Protein AF-R9MHI6-F1 (afdb_monomer_lite)

Structure (mmCIF, N/CA/C/O backbone):
data_AF-R9MHI6-F1
#
_entry.id   AF-R9MHI6-F1
#
loop_
_atom_site.group_PDB
_atom_site.id
_atom_site.type_symbol
_atom_site.label_atom_id
_atom_site.label_alt_id
_atom_site.label_comp_id
_atom_site.label_asym_id
_atom_site.label_entity_id
_atom_site.label_seq_id
_atom_site.pdbx_PDB_ins_code
_atom_site.Cartn_x
_atom_site.Cartn_y
_atom_site.Cartn_z
_atom_site.occupancy
_atom_site.B_iso_or_equiv
_atom_site.auth_seq_id
_atom_site.auth_comp_id
_atom_site.auth_asym_id
_atom_site.auth_atom_id
_atom_site.pdbx_PDB_model_num
ATOM 1 N N . MET A 1 1 ? 29.783 11.022 -1.033 1.00 58.47 1 MET A N 1
ATOM 2 C CA . MET A 1 1 ? 28.546 10.814 -1.819 1.00 58.47 1 MET A CA 1
ATOM 3 C C . MET A 1 1 ? 27.795 9.566 -1.362 1.00 58.47 1 MET A C 1
ATOM 5 O O . MET A 1 1 ? 26.601 9.683 -1.135 1.00 58.47 1 MET A O 1
ATOM 9 N N . GLU A 1 2 ? 28.461 8.429 -1.115 1.00 60.50 2 GLU A N 1
ATOM 10 C CA . GLU A 1 2 ? 27.817 7.184 -0.631 1.00 60.50 2 GLU A CA 1
ATOM 11 C C . GLU A 1 2 ? 26.994 7.348 0.661 1.00 60.50 2 GLU A C 1
ATOM 13 O O . GLU A 1 2 ? 25.884 6.832 0.771 1.00 60.50 2 GLU A O 1
ATOM 18 N N . THR A 1 3 ? 27.483 8.137 1.620 1.00 62.75 3 THR A N 1
ATOM 19 C CA . THR A 1 3 ? 26.787 8.377 2.894 1.00 62.75 3 THR A CA 1
ATOM 20 C C . THR A 1 3 ? 25.466 9.129 2.716 1.00 62.75 3 THR A C 1
ATOM 22 O O . THR A 1 3 ? 24.500 8.817 3.394 1.00 62.75 3 THR A O 1
ATOM 25 N N . GLN A 1 4 ? 25.389 10.081 1.781 1.00 62.00 4 GLN A N 1
ATOM 26 C CA . GLN A 1 4 ? 24.176 10.883 1.558 1.00 62.00 4 GLN A CA 1
ATOM 27 C C . GLN A 1 4 ? 23.085 10.092 0.823 1.00 62.00 4 GLN A C 1
ATOM 29 O O . GLN A 1 4 ? 21.917 10.186 1.190 1.00 62.00 4 GLN A O 1
ATOM 34 N N . LEU A 1 5 ? 23.469 9.266 -0.161 1.00 63.56 5 LEU A N 1
ATOM 35 C CA . LEU A 1 5 ? 22.538 8.384 -0.877 1.00 63.56 5 LEU A CA 1
ATOM 36 C C . LEU A 1 5 ? 21.875 7.375 0.081 1.00 63.56 5 LEU A C 1
ATOM 38 O O . LEU A 1 5 ? 20.697 7.055 -0.047 1.00 63.56 5 LEU A O 1
ATOM 42 N N . THR A 1 6 ? 22.636 6.921 1.081 1.00 76.31 6 THR A N 1
ATOM 43 C CA . THR A 1 6 ? 22.170 5.973 2.101 1.00 76.31 6 THR A CA 1
ATOM 44 C C . THR A 1 6 ? 21.170 6.608 3.073 1.00 76.31 6 THR A C 1
ATOM 46 O O . THR A 1 6 ? 20.208 5.955 3.474 1.00 76.31 6 THR A O 1
ATOM 49 N N . GLU A 1 7 ? 21.354 7.878 3.445 1.00 83.69 7 GLU A N 1
ATOM 50 C CA . GLU A 1 7 ? 20.422 8.573 4.344 1.00 83.69 7 GLU A CA 1
ATOM 51 C C . GLU A 1 7 ? 19.099 8.931 3.657 1.00 83.69 7 GLU A C 1
ATOM 53 O O . GLU A 1 7 ? 18.043 8.757 4.262 1.00 83.69 7 GLU A O 1
ATOM 58 N N . ALA A 1 8 ? 19.130 9.331 2.381 1.00 84.00 8 ALA A N 1
ATOM 59 C CA . ALA A 1 8 ? 17.909 9.562 1.606 1.00 84.00 8 ALA A CA 1
ATOM 60 C C . ALA A 1 8 ? 17.060 8.283 1.496 1.00 84.00 8 ALA A C 1
ATOM 62 O O . ALA A 1 8 ? 15.869 8.304 1.790 1.00 84.00 8 ALA A O 1
ATOM 63 N N . ALA A 1 9 ? 17.684 7.144 1.174 1.00 84.62 9 ALA A N 1
ATOM 64 C CA . ALA A 1 9 ? 16.995 5.855 1.104 1.00 84.62 9 ALA A CA 1
ATOM 65 C C . ALA A 1 9 ? 16.354 5.447 2.444 1.00 84.62 9 ALA A C 1
ATOM 67 O O . ALA A 1 9 ? 15.225 4.954 2.472 1.00 84.62 9 ALA A O 1
ATOM 68 N N . LYS A 1 10 ? 17.046 5.681 3.568 1.00 88.06 10 LYS A N 1
ATOM 69 C CA . LYS A 1 10 ? 16.487 5.433 4.906 1.00 88.06 10 LYS A CA 1
ATOM 70 C C . LYS A 1 10 ? 15.281 6.317 5.194 1.00 88.06 10 LYS A C 1
ATOM 72 O O . LYS A 1 10 ? 14.323 5.843 5.796 1.00 88.06 10 LYS A O 1
ATOM 77 N N . GLU A 1 11 ? 15.335 7.583 4.801 1.00 90.12 11 GLU A N 1
ATOM 78 C CA . GLU A 1 11 ? 14.243 8.522 5.039 1.00 90.12 11 GLU A CA 1
ATOM 79 C C . GLU A 1 11 ? 12.998 8.161 4.222 1.00 90.12 11 GLU A C 1
ATOM 81 O O . GLU A 1 11 ? 11.907 8.080 4.779 1.00 90.12 11 GLU A O 1
ATOM 86 N N . ILE A 1 12 ? 13.173 7.800 2.949 1.00 89.31 12 ILE A N 1
ATOM 87 C CA . ILE A 1 12 ? 12.089 7.294 2.092 1.00 89.31 12 ILE A CA 1
ATOM 88 C C . ILE A 1 12 ? 11.459 6.037 2.701 1.00 89.31 12 ILE A C 1
ATOM 90 O O . ILE A 1 12 ? 10.234 5.908 2.740 1.00 89.31 12 ILE A O 1
ATOM 94 N N . GLY A 1 13 ? 12.285 5.122 3.221 1.00 90.38 13 GLY A N 1
ATOM 95 C CA . GLY A 1 13 ? 11.810 3.923 3.909 1.00 90.38 13 GLY A CA 1
ATOM 96 C C . GLY A 1 13 ? 10.957 4.251 5.138 1.00 90.38 13 GLY A C 1
ATOM 97 O O . GLY A 1 13 ? 9.877 3.690 5.300 1.00 90.38 13 GLY A O 1
ATOM 98 N N . LYS A 1 14 ? 11.385 5.208 5.971 1.00 93.19 14 LYS A N 1
ATOM 99 C CA . LYS A 1 14 ? 10.605 5.651 7.140 1.00 93.19 14 LYS A CA 1
ATOM 100 C C . LYS A 1 14 ? 9.281 6.296 6.741 1.00 93.19 14 LYS A C 1
ATOM 102 O O . LYS A 1 14 ? 8.262 6.009 7.361 1.00 93.19 14 LYS A O 1
ATOM 107 N N . GLN A 1 15 ? 9.291 7.158 5.728 1.00 94.75 15 GLN A N 1
ATOM 108 C CA . GLN A 1 15 ? 8.080 7.829 5.252 1.00 94.75 15 GLN A CA 1
ATOM 109 C C . GLN A 1 15 ? 7.084 6.823 4.676 1.00 94.75 15 GLN A C 1
ATOM 111 O O . GLN A 1 15 ? 5.906 6.860 5.026 1.00 94.75 15 GLN A O 1
ATOM 116 N N . SER A 1 16 ? 7.573 5.863 3.887 1.00 93.12 16 SER A N 1
ATOM 117 C CA . SER A 1 16 ? 6.762 4.753 3.380 1.00 93.12 16 SER A CA 1
ATOM 118 C C . SER A 1 16 ? 6.142 3.959 4.531 1.00 93.12 16 SER A C 1
ATOM 120 O O . SER A 1 16 ? 4.942 3.696 4.527 1.00 93.12 16 SER A O 1
ATOM 122 N N . ASP A 1 17 ? 6.929 3.633 5.559 1.00 94.69 17 ASP A N 1
ATOM 123 C CA . ASP A 1 17 ? 6.453 2.879 6.719 1.00 94.69 17 ASP A CA 1
ATOM 124 C C . ASP A 1 17 ? 5.369 3.616 7.510 1.00 94.69 17 ASP A C 1
ATOM 126 O O . ASP A 1 17 ? 4.391 2.989 7.922 1.00 94.69 17 ASP A O 1
ATOM 130 N N . ILE A 1 18 ? 5.510 4.933 7.684 1.00 97.00 18 ILE A N 1
ATOM 131 C CA . ILE A 1 18 ? 4.500 5.783 8.327 1.00 97.00 18 ILE A CA 1
ATOM 132 C C . ILE A 1 18 ? 3.204 5.781 7.518 1.00 97.00 18 ILE A C 1
ATOM 134 O O . ILE A 1 18 ? 2.123 5.639 8.089 1.00 97.00 18 ILE A O 1
ATOM 138 N N . LEU A 1 19 ? 3.298 5.937 6.199 1.00 97.88 19 LEU A N 1
ATOM 139 C CA . LEU A 1 19 ? 2.127 6.008 5.333 1.00 97.88 19 LEU A CA 1
ATOM 140 C C . LEU A 1 19 ? 1.381 4.676 5.260 1.00 97.88 19 LEU A C 1
ATOM 142 O O . LEU A 1 19 ? 0.167 4.660 5.444 1.00 97.88 19 LEU A O 1
ATOM 146 N N . TYR A 1 20 ? 2.089 3.559 5.081 1.00 97.31 20 TYR A N 1
ATOM 147 C CA . TYR A 1 20 ? 1.461 2.238 5.130 1.00 97.31 20 TYR A CA 1
ATOM 148 C C . TYR A 1 20 ? 0.870 1.948 6.509 1.00 97.31 20 TYR A C 1
ATOM 150 O O . TYR A 1 20 ? -0.257 1.478 6.586 1.00 97.31 20 TYR A O 1
ATOM 158 N N . GLY A 1 21 ? 1.567 2.314 7.589 1.00 97.75 21 GLY A N 1
ATOM 159 C CA . GLY A 1 21 ? 1.039 2.172 8.945 1.00 97.75 21 GLY A CA 1
ATOM 160 C C . GLY A 1 21 ? -0.244 2.974 9.178 1.00 97.75 21 GLY A C 1
ATOM 161 O O . GLY A 1 21 ? -1.156 2.471 9.824 1.00 97.75 21 GLY A O 1
ATOM 162 N N . ARG A 1 22 ? -0.347 4.194 8.629 1.00 98.19 22 ARG A N 1
ATOM 163 C CA . ARG A 1 22 ? -1.582 5.002 8.658 1.00 98.19 22 ARG A CA 1
ATOM 164 C C . ARG A 1 22 ? -2.693 4.361 7.829 1.00 98.19 22 ARG A C 1
ATOM 166 O O . ARG A 1 22 ? -3.820 4.291 8.301 1.00 98.19 22 ARG A O 1
ATOM 173 N N . LEU A 1 23 ? -2.372 3.894 6.622 1.00 98.25 23 LEU A N 1
ATOM 174 C CA . LEU A 1 23 ? -3.329 3.276 5.701 1.00 98.25 23 LEU A CA 1
ATOM 175 C C . LEU A 1 23 ? -3.973 2.017 6.291 1.00 98.25 23 LEU A C 1
ATOM 177 O O . LEU A 1 23 ? -5.136 1.742 6.032 1.00 98.25 23 LEU A O 1
ATOM 181 N N . THR A 1 24 ? -3.216 1.253 7.076 1.00 98.25 24 THR A N 1
ATOM 182 C CA . THR A 1 24 ? -3.660 -0.025 7.643 1.00 98.25 24 THR A CA 1
ATOM 183 C C . THR A 1 24 ? -3.995 0.062 9.132 1.00 98.25 24 THR A C 1
ATOM 185 O O . THR A 1 24 ? -4.162 -0.972 9.772 1.00 98.25 24 THR A O 1
ATOM 188 N N . ALA A 1 25 ? -4.049 1.267 9.711 1.00 97.44 25 ALA A N 1
ATOM 189 C CA . ALA A 1 25 ? -4.297 1.452 11.143 1.00 97.44 25 ALA A CA 1
ATOM 190 C C . ALA A 1 25 ? -5.702 0.988 11.559 1.00 97.44 25 ALA A C 1
ATOM 192 O O . ALA A 1 25 ? -5.876 0.469 12.661 1.00 97.44 25 ALA A O 1
ATOM 193 N N . ASP A 1 26 ? -6.684 1.163 10.671 1.00 97.38 26 ASP A N 1
ATOM 194 C CA . ASP A 1 26 ? -8.050 0.675 10.826 1.00 97.38 26 ASP A CA 1
ATOM 195 C C . ASP A 1 26 ? -8.528 0.030 9.519 1.00 97.38 26 ASP A C 1
ATOM 197 O O . ASP A 1 26 ? -8.965 0.698 8.585 1.00 97.38 26 ASP A O 1
ATOM 201 N N . LEU A 1 27 ? -8.455 -1.301 9.455 1.00 97.62 27 LEU A N 1
ATOM 202 C CA . LEU A 1 27 ? -8.872 -2.074 8.279 1.00 97.62 27 LEU A CA 1
ATOM 203 C C . LEU A 1 27 ? -10.398 -2.092 8.068 1.00 97.62 27 LEU A C 1
ATOM 205 O O . LEU A 1 27 ? -10.868 -2.649 7.073 1.00 97.62 27 LEU A O 1
ATOM 209 N N . LEU A 1 28 ? -11.176 -1.531 9.000 1.00 97.00 28 LEU A N 1
ATOM 210 C CA . LEU A 1 28 ? -12.624 -1.371 8.872 1.00 97.00 28 LEU A CA 1
ATOM 211 C C . LEU A 1 28 ? -13.011 -0.000 8.311 1.00 97.00 28 LEU A C 1
ATOM 213 O O . LEU A 1 28 ? -14.179 0.189 7.964 1.00 97.00 28 LEU A O 1
ATOM 217 N N . GLU A 1 29 ? -12.066 0.941 8.212 1.00 97.44 29 GLU A N 1
ATOM 218 C CA . GLU A 1 29 ? -12.329 2.245 7.616 1.00 97.44 29 GLU A CA 1
ATOM 219 C C . GLU A 1 29 ? -12.748 2.081 6.148 1.00 97.44 29 GLU A C 1
ATOM 221 O O . GLU A 1 29 ? -12.226 1.236 5.411 1.00 97.44 29 GLU A O 1
ATOM 226 N N . ASP A 1 30 ? -13.716 2.890 5.714 1.00 97.75 30 ASP A N 1
ATOM 227 C CA . ASP A 1 30 ? -14.183 2.878 4.334 1.00 97.75 30 ASP A CA 1
ATOM 228 C C . ASP A 1 30 ? -13.046 3.282 3.390 1.00 97.75 30 ASP A C 1
ATOM 230 O O . ASP A 1 30 ? -12.489 4.375 3.474 1.00 97.75 30 ASP A O 1
ATOM 234 N N . ILE A 1 31 ? -12.744 2.402 2.442 1.00 97.38 31 ILE A N 1
ATOM 235 C CA . ILE A 1 31 ? -11.715 2.603 1.426 1.00 97.38 31 ILE A CA 1
ATOM 236 C C . ILE A 1 31 ? -11.963 3.873 0.601 1.00 97.38 31 ILE A C 1
ATOM 238 O O . ILE A 1 31 ? -11.013 4.498 0.128 1.00 97.38 31 ILE A O 1
ATOM 242 N N . SER A 1 32 ? -13.225 4.260 0.423 1.00 95.69 32 SER A N 1
ATOM 243 C CA . SER A 1 32 ? -13.611 5.466 -0.308 1.00 95.69 32 SER A CA 1
ATOM 244 C C . SER A 1 32 ? -13.443 6.759 0.497 1.00 95.69 32 SER A C 1
ATOM 246 O O . SER A 1 32 ? -13.603 7.846 -0.066 1.00 95.69 32 SER A O 1
ATOM 248 N N . SER A 1 33 ? -13.117 6.673 1.795 1.00 97.25 33 SER A N 1
ATOM 249 C CA . SER A 1 33 ? -13.004 7.847 2.657 1.00 97.25 33 SER A CA 1
ATOM 250 C C . SER A 1 33 ? -11.924 8.805 2.150 1.00 97.25 33 SER A C 1
ATOM 252 O O . SER A 1 33 ? -10.880 8.411 1.618 1.00 97.25 33 SER A O 1
ATOM 254 N N . SER A 1 34 ? -12.148 10.102 2.365 1.00 95.19 34 SER A N 1
ATOM 255 C CA . SER A 1 34 ? -11.165 11.130 2.023 1.00 95.19 34 SER A CA 1
ATOM 256 C C . SER A 1 34 ? -9.845 10.944 2.769 1.00 95.19 34 SER A C 1
ATOM 258 O O . SER A 1 34 ? -8.806 11.355 2.264 1.00 95.19 34 SER A O 1
ATOM 260 N N . ASN A 1 35 ? -9.871 10.334 3.955 1.00 96.69 35 ASN A N 1
ATOM 261 C CA . ASN A 1 35 ? -8.675 10.053 4.739 1.00 96.69 35 ASN A CA 1
ATOM 262 C C . ASN A 1 35 ? -7.844 8.946 4.072 1.00 96.69 35 ASN A C 1
ATOM 264 O O . ASN A 1 35 ? -6.677 9.176 3.753 1.00 96.69 35 ASN A O 1
ATOM 268 N N . ILE A 1 36 ? -8.460 7.803 3.750 1.00 98.00 36 ILE A N 1
ATOM 269 C CA . ILE A 1 36 ? -7.786 6.689 3.067 1.00 98.00 36 ILE A CA 1
ATOM 270 C C . ILE A 1 36 ? -7.252 7.117 1.701 1.00 98.00 36 ILE A C 1
ATOM 272 O O . ILE A 1 36 ? -6.087 6.878 1.385 1.00 98.00 36 ILE A O 1
ATOM 276 N N . GLN A 1 37 ? -8.065 7.808 0.901 1.00 97.44 37 GLN A N 1
ATOM 277 C CA . GLN A 1 37 ? -7.657 8.216 -0.443 1.00 97.44 37 GLN A CA 1
ATOM 278 C C . GLN A 1 37 ? -6.572 9.303 -0.439 1.00 97.44 37 GLN A C 1
ATOM 280 O O . GLN A 1 37 ? -5.710 9.292 -1.318 1.00 97.44 37 GLN A O 1
ATOM 285 N N . SER A 1 38 ? -6.538 10.176 0.575 1.00 96.50 38 SER A N 1
ATOM 286 C CA . SER A 1 38 ? -5.413 11.105 0.777 1.00 96.50 38 SER A CA 1
ATOM 287 C C . SER A 1 38 ? -4.114 10.360 1.088 1.00 96.50 38 SER A C 1
ATOM 289 O O . SER A 1 38 ? -3.082 10.662 0.495 1.00 96.50 38 SER A O 1
ATOM 291 N N . ILE A 1 39 ? -4.160 9.335 1.947 1.00 98.00 39 ILE A N 1
ATOM 292 C CA . ILE A 1 39 ? -2.974 8.526 2.273 1.00 98.00 39 ILE A CA 1
ATOM 293 C C . ILE A 1 39 ? -2.469 7.765 1.037 1.00 98.00 39 ILE A C 1
ATOM 295 O O . ILE A 1 39 ? -1.263 7.712 0.797 1.00 98.00 39 ILE A O 1
ATOM 299 N N . VAL A 1 40 ? -3.372 7.204 0.224 1.00 96.56 40 VAL A N 1
ATOM 300 C CA . VAL A 1 40 ? -3.005 6.556 -1.048 1.00 96.56 40 VAL A CA 1
ATOM 301 C C . VAL A 1 40 ? -2.344 7.550 -2.002 1.00 96.56 40 VAL A C 1
ATOM 303 O O . VAL A 1 40 ? -1.324 7.223 -2.607 1.00 96.56 40 VAL A O 1
ATOM 306 N N . HIS A 1 41 ? -2.876 8.767 -2.114 1.00 94.00 41 HIS A N 1
ATOM 307 C CA . HIS A 1 41 ? -2.270 9.812 -2.936 1.00 94.00 41 HIS A CA 1
ATOM 308 C C . HIS A 1 41 ? -0.855 10.173 -2.456 1.00 94.00 41 HIS A C 1
ATOM 310 O O . HIS A 1 41 ? 0.069 10.189 -3.267 1.00 94.00 41 HIS A O 1
ATOM 316 N N . GLU A 1 42 ? -0.669 10.381 -1.145 1.00 95.06 42 GLU A N 1
ATOM 317 C CA . GLU A 1 42 ? 0.639 10.647 -0.524 1.00 95.06 42 GLU A CA 1
ATOM 318 C C . GLU A 1 42 ? 1.645 9.511 -0.810 1.00 95.06 42 GLU A C 1
ATOM 320 O O . GLU A 1 42 ? 2.796 9.775 -1.160 1.00 95.06 42 GLU A O 1
ATOM 325 N N . LEU A 1 43 ? 1.216 8.243 -0.725 1.00 94.31 43 LEU A N 1
ATOM 326 C CA . LEU A 1 43 ? 2.049 7.077 -1.061 1.00 94.31 43 LEU A CA 1
ATOM 327 C C . LEU A 1 43 ? 2.504 7.095 -2.517 1.00 94.31 43 LEU A C 1
ATOM 329 O O . LEU A 1 43 ? 3.683 6.892 -2.805 1.00 94.31 43 LEU A O 1
ATOM 333 N N . LEU A 1 44 ? 1.572 7.325 -3.439 1.00 91.25 44 LEU A N 1
ATOM 334 C CA . LEU A 1 44 ? 1.874 7.351 -4.863 1.00 91.25 44 LEU A CA 1
ATOM 335 C C . LEU A 1 44 ? 2.812 8.518 -5.203 1.00 91.25 44 LEU A C 1
ATOM 337 O O . LEU A 1 44 ? 3.795 8.310 -5.912 1.00 91.25 44 LEU A O 1
ATOM 341 N N . GLN A 1 45 ? 2.586 9.710 -4.644 1.00 90.06 45 GLN A N 1
ATOM 342 C CA . GLN A 1 45 ? 3.498 10.847 -4.807 1.00 90.06 45 GLN A CA 1
ATOM 343 C C . GLN A 1 45 ? 4.903 10.531 -4.295 1.00 90.06 45 GLN A C 1
ATOM 345 O O . GLN A 1 45 ? 5.868 10.732 -5.030 1.00 90.06 45 GLN A O 1
ATOM 350 N N . LEU A 1 46 ? 5.027 9.949 -3.096 1.00 90.88 46 LEU A N 1
ATOM 351 C CA . LEU A 1 46 ? 6.324 9.541 -2.551 1.00 90.88 46 LEU A CA 1
ATOM 352 C C . LEU A 1 46 ? 7.041 8.565 -3.494 1.00 90.88 46 LEU A C 1
ATOM 354 O O . LEU A 1 46 ? 8.239 8.692 -3.745 1.00 90.88 46 LEU A O 1
ATOM 358 N N . ILE A 1 47 ? 6.318 7.592 -4.045 1.00 84.88 47 ILE A N 1
ATOM 359 C CA . ILE A 1 47 ? 6.881 6.624 -4.986 1.00 84.88 47 ILE A CA 1
ATOM 360 C C . ILE A 1 47 ? 7.331 7.315 -6.284 1.00 84.88 47 ILE A C 1
ATOM 362 O O . ILE A 1 47 ? 8.420 7.019 -6.781 1.00 84.88 47 ILE A O 1
ATOM 366 N N . GLN A 1 48 ? 6.537 8.248 -6.811 1.00 83.81 48 GLN A N 1
ATOM 367 C CA . GLN A 1 48 ? 6.850 8.997 -8.027 1.00 83.81 48 GLN A CA 1
ATOM 368 C C . GLN A 1 48 ? 8.067 9.913 -7.854 1.00 83.81 48 GLN A C 1
ATOM 370 O O . GLN A 1 48 ? 8.967 9.908 -8.691 1.00 83.81 48 GLN A O 1
ATOM 375 N N . GLU A 1 49 ? 8.125 10.689 -6.773 1.00 82.81 49 GLU A N 1
ATOM 376 C CA . GLU A 1 49 ? 9.221 11.630 -6.501 1.00 82.81 49 GLU A CA 1
ATOM 377 C C . GLU A 1 49 ? 10.576 10.920 -6.411 1.00 82.81 49 GLU A C 1
ATOM 379 O O . GLU A 1 49 ? 11.603 11.455 -6.833 1.00 82.81 49 GLU A O 1
ATOM 384 N N . ASN A 1 50 ? 10.565 9.676 -5.930 1.00 77.56 50 ASN A N 1
ATOM 385 C CA . ASN A 1 50 ? 11.754 8.840 -5.815 1.00 77.56 50 ASN A CA 1
ATOM 386 C C . ASN A 1 50 ? 12.038 7.990 -7.064 1.00 77.56 50 ASN A C 1
ATOM 388 O O . ASN A 1 50 ? 13.089 7.355 -7.147 1.00 77.56 50 ASN A O 1
ATOM 392 N N . ASN A 1 51 ? 11.145 8.010 -8.057 1.00 71.12 51 ASN A N 1
ATOM 393 C CA . ASN A 1 51 ? 11.295 7.339 -9.345 1.00 71.12 51 ASN A CA 1
ATOM 394 C C . ASN A 1 51 ? 10.949 8.325 -10.468 1.00 71.12 51 ASN A C 1
ATOM 396 O O . ASN A 1 51 ? 9.907 8.224 -11.110 1.00 71.12 51 ASN A O 1
ATOM 400 N N . THR A 1 52 ? 11.849 9.280 -10.726 1.00 61.81 52 THR A N 1
ATOM 401 C CA . THR A 1 52 ? 11.635 10.428 -11.635 1.00 61.81 52 THR A CA 1
ATOM 402 C C . THR A 1 52 ? 11.280 10.069 -13.085 1.00 61.81 52 THR A C 1
ATOM 404 O O . THR A 1 52 ? 10.893 10.946 -13.854 1.00 61.81 52 THR A O 1
ATOM 407 N N . SER A 1 53 ? 11.394 8.797 -13.474 1.00 67.19 53 SER A N 1
ATOM 408 C CA . SER A 1 53 ? 11.009 8.270 -14.787 1.00 67.19 53 SER A CA 1
ATOM 409 C C . SER A 1 53 ? 9.615 7.634 -14.833 1.00 67.19 53 SER A C 1
ATOM 411 O O . SER A 1 53 ? 9.242 7.097 -15.873 1.00 67.19 53 SER A O 1
ATOM 413 N N . VAL A 1 54 ? 8.876 7.614 -13.721 1.00 66.50 54 VAL A N 1
ATOM 414 C CA . VAL A 1 54 ? 7.598 6.907 -13.593 1.00 66.50 54 VAL A CA 1
ATOM 415 C C . VAL A 1 54 ? 6.453 7.911 -13.478 1.00 66.50 54 VAL A C 1
ATOM 417 O O . VAL A 1 54 ? 6.468 8.799 -12.630 1.00 66.50 54 VAL A O 1
ATOM 420 N N . SER A 1 55 ? 5.443 7.771 -14.332 1.00 72.69 55 SER A N 1
ATOM 421 C CA . SER A 1 55 ? 4.156 8.457 -14.207 1.00 72.69 55 SER A CA 1
ATOM 422 C C . SER A 1 55 ? 3.241 7.703 -13.243 1.00 72.69 55 SER A C 1
ATOM 424 O O . SER A 1 55 ? 3.206 6.475 -13.243 1.00 72.69 55 SER A O 1
ATOM 426 N N . LEU A 1 56 ? 2.436 8.430 -12.462 1.00 74.00 56 LEU A N 1
ATOM 427 C CA . LEU A 1 56 ? 1.318 7.858 -11.695 1.00 74.00 56 LEU A CA 1
ATOM 428 C C . LEU A 1 56 ? 0.119 7.561 -12.595 1.00 74.00 56 LEU A C 1
ATOM 430 O O . LEU A 1 56 ? -0.993 8.038 -12.379 1.00 74.00 56 LEU A O 1
ATOM 434 N N . ASP A 1 57 ? 0.373 6.809 -13.654 1.00 78.50 57 ASP A N 1
ATOM 435 C CA . ASP A 1 57 ? -0.640 6.388 -14.597 1.00 78.50 57 ASP A CA 1
ATOM 436 C C . ASP A 1 57 ? -1.209 5.011 -14.239 1.00 78.50 57 ASP A C 1
ATOM 438 O O . ASP A 1 57 ? -0.767 4.310 -13.321 1.00 78.50 57 ASP A O 1
ATOM 442 N N . LYS A 1 58 ? -2.251 4.629 -14.981 1.00 81.69 58 LYS A N 1
ATOM 443 C CA . LYS A 1 58 ? -2.961 3.370 -14.757 1.00 81.69 58 LYS A CA 1
ATOM 444 C C . LYS A 1 58 ? -2.039 2.144 -14.825 1.00 81.69 58 LYS A C 1
ATOM 446 O O . LYS A 1 58 ? -2.155 1.298 -13.938 1.00 81.69 58 LYS A O 1
ATOM 451 N N . PRO A 1 59 ? -1.134 2.012 -15.820 1.00 86.38 59 PRO A N 1
ATOM 452 C CA . PRO A 1 59 ? -0.162 0.923 -15.846 1.00 86.38 59 PRO A CA 1
ATOM 453 C C . PRO A 1 59 ? 0.660 0.805 -14.563 1.00 86.38 59 PRO A C 1
ATOM 455 O O . PRO A 1 59 ? 0.791 -0.301 -14.041 1.00 86.38 59 PRO A O 1
ATOM 458 N N . TYR A 1 60 ? 1.171 1.915 -14.027 1.00 85.38 60 TYR A N 1
ATOM 459 C CA . TYR A 1 60 ? 2.002 1.860 -12.830 1.00 85.38 60 TYR A CA 1
ATOM 460 C C . TYR A 1 60 ? 1.225 1.417 -11.586 1.00 85.38 60 TYR A C 1
ATOM 462 O O . TYR A 1 60 ? 1.664 0.531 -10.851 1.00 85.38 60 TYR A O 1
ATOM 470 N N . ILE A 1 61 ? 0.030 1.972 -11.379 1.00 90.56 61 ILE A N 1
ATOM 471 C CA . ILE A 1 61 ? -0.815 1.602 -10.236 1.00 90.56 61 ILE A CA 1
ATOM 472 C C . ILE A 1 61 ? -1.243 0.126 -10.328 1.00 90.56 61 ILE A C 1
ATOM 474 O O . ILE A 1 61 ? -1.278 -0.562 -9.308 1.00 90.56 61 ILE A O 1
ATOM 478 N N . ASN A 1 62 ? -1.487 -0.401 -11.534 1.00 92.56 62 ASN A N 1
ATOM 479 C CA . ASN A 1 62 ? -1.757 -1.829 -11.730 1.00 92.56 62 ASN A CA 1
ATOM 480 C C . ASN A 1 62 ? -0.580 -2.716 -11.296 1.00 92.56 62 ASN A C 1
ATOM 482 O O . ASN A 1 62 ? -0.804 -3.733 -10.649 1.00 92.56 62 ASN A O 1
ATOM 486 N N . VAL A 1 63 ? 0.667 -2.312 -11.562 1.00 92.38 63 VAL A N 1
ATOM 487 C CA . VAL A 1 63 ? 1.849 -3.051 -11.079 1.00 92.38 63 VAL A CA 1
ATOM 488 C C . VAL A 1 63 ? 1.889 -3.096 -9.550 1.00 92.38 63 VAL A C 1
ATOM 490 O O . VAL A 1 63 ? 2.211 -4.137 -8.973 1.00 92.38 63 VAL A O 1
ATOM 493 N N . LEU A 1 64 ? 1.533 -2.000 -8.873 1.00 93.00 64 LEU A N 1
ATOM 494 C CA . LEU A 1 64 ? 1.440 -1.984 -7.410 1.00 93.00 64 LEU A CA 1
ATOM 495 C C . LEU A 1 64 ? 0.328 -2.920 -6.914 1.00 93.00 64 LEU A C 1
ATOM 497 O O . LEU A 1 64 ? 0.560 -3.711 -6.001 1.00 93.00 64 LEU A O 1
ATOM 501 N N . ILE A 1 65 ? -0.847 -2.888 -7.548 1.00 96.50 65 ILE A N 1
ATOM 502 C CA . ILE A 1 65 ? -1.962 -3.798 -7.247 1.00 96.50 65 ILE A CA 1
ATOM 503 C C . ILE A 1 65 ? -1.528 -5.262 -7.389 1.00 96.50 65 ILE A C 1
ATOM 505 O O . ILE A 1 65 ? -1.776 -6.058 -6.481 1.00 96.50 65 ILE A O 1
ATOM 509 N N . ASP A 1 66 ? -0.854 -5.617 -8.481 1.00 97.06 66 ASP A N 1
ATOM 510 C CA . ASP A 1 66 ? -0.378 -6.981 -8.726 1.00 97.06 66 ASP A CA 1
ATOM 511 C C . ASP A 1 66 ? 0.683 -7.400 -7.701 1.00 97.06 66 ASP A C 1
ATOM 513 O O . ASP A 1 66 ? 0.651 -8.519 -7.187 1.00 97.06 66 ASP A O 1
ATOM 517 N N . THR A 1 67 ? 1.580 -6.479 -7.338 1.00 95.56 67 THR A N 1
ATOM 518 C CA . THR A 1 67 ? 2.630 -6.713 -6.337 1.00 95.56 67 THR A CA 1
ATOM 519 C C . THR A 1 67 ? 2.024 -7.098 -4.989 1.00 95.56 67 THR A C 1
ATOM 521 O O . THR A 1 67 ? 2.351 -8.161 -4.458 1.00 95.56 67 THR A O 1
ATOM 524 N N . TYR A 1 68 ? 1.095 -6.293 -4.465 1.00 96.56 68 TYR A N 1
ATOM 525 C CA . TYR A 1 68 ? 0.423 -6.561 -3.186 1.00 96.56 68 TYR A CA 1
ATOM 526 C C . TYR A 1 68 ? -0.600 -7.706 -3.254 1.00 96.56 68 TYR A C 1
ATOM 528 O O . TYR A 1 68 ? -0.981 -8.257 -2.221 1.00 96.56 68 TYR A O 1
ATOM 536 N N . SER A 1 69 ? -1.015 -8.107 -4.457 1.00 97.12 69 SER A N 1
ATOM 537 C CA . SER A 1 69 ? -1.846 -9.299 -4.663 1.00 97.12 69 SER A CA 1
ATOM 538 C C . SER A 1 69 ? -1.038 -10.603 -4.667 1.00 97.12 69 SER A C 1
ATOM 540 O O . SER A 1 69 ? -1.635 -11.676 -4.608 1.00 97.12 69 SER A O 1
ATOM 542 N N . SER A 1 70 ? 0.298 -10.548 -4.750 1.00 97.62 70 SER A N 1
ATOM 543 C CA . SER A 1 70 ? 1.136 -11.753 -4.735 1.00 97.62 70 SER A CA 1
ATOM 544 C C . SER A 1 70 ? 1.221 -12.378 -3.339 1.00 97.62 70 SER A C 1
ATOM 546 O O . SER A 1 70 ? 1.371 -11.666 -2.347 1.00 97.62 70 SER A O 1
ATOM 548 N N . ASP A 1 71 ? 1.201 -13.713 -3.252 1.00 97.44 71 ASP A N 1
ATOM 549 C CA . ASP A 1 71 ? 1.187 -14.438 -1.967 1.00 97.44 71 ASP A CA 1
ATOM 550 C C . ASP A 1 71 ? 2.365 -14.073 -1.053 1.00 97.44 71 ASP A C 1
ATOM 552 O O . ASP A 1 71 ? 2.209 -13.925 0.160 1.00 97.44 71 ASP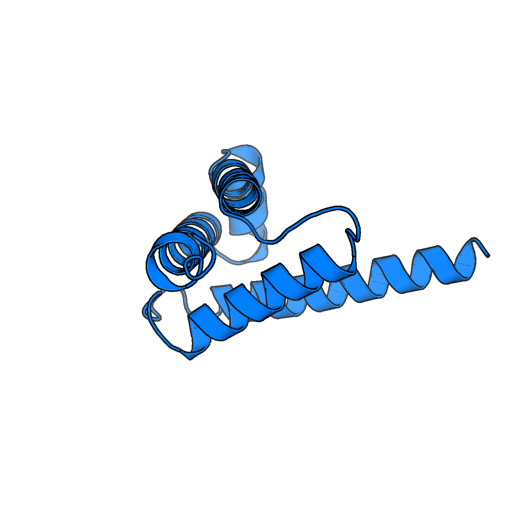 A O 1
ATOM 556 N N . TYR A 1 72 ? 3.555 -13.908 -1.638 1.00 97.56 72 TYR A N 1
ATOM 557 C CA . TYR A 1 72 ? 4.762 -13.576 -0.887 1.00 97.56 72 TYR A CA 1
ATOM 558 C C . TYR A 1 72 ? 4.678 -12.178 -0.267 1.00 97.56 72 TYR A C 1
ATOM 560 O O . TYR A 1 72 ? 4.883 -12.025 0.938 1.00 97.56 72 TYR A O 1
ATOM 568 N N . ILE A 1 73 ? 4.345 -11.166 -1.075 1.00 97.38 73 ILE A N 1
ATOM 569 C CA . ILE A 1 73 ? 4.229 -9.789 -0.588 1.00 97.38 73 ILE A CA 1
ATOM 570 C C . ILE A 1 73 ? 3.064 -9.680 0.385 1.00 97.38 73 ILE A C 1
ATOM 572 O O . ILE A 1 73 ? 3.246 -9.115 1.457 1.00 97.38 73 ILE A O 1
ATOM 576 N N . LYS A 1 74 ? 1.925 -10.309 0.082 1.00 97.94 74 LYS A N 1
ATOM 577 C CA . LYS A 1 74 ? 0.783 -10.381 0.991 1.00 97.94 74 LYS A CA 1
ATOM 578 C C . LYS A 1 74 ? 1.181 -10.913 2.361 1.00 97.94 74 LYS A C 1
ATOM 580 O O . LYS A 1 74 ? 0.909 -10.262 3.362 1.00 97.94 74 LYS A O 1
ATOM 585 N N . SER A 1 75 ? 1.888 -12.041 2.416 1.00 97.94 75 SER A N 1
ATOM 586 C CA . SER A 1 75 ? 2.349 -12.614 3.685 1.00 97.94 75 SER A CA 1
ATOM 587 C C . SER A 1 75 ? 3.268 -11.664 4.461 1.00 97.94 75 SER A C 1
ATOM 589 O O . SER A 1 75 ? 3.118 -11.520 5.676 1.00 97.94 75 SER A O 1
ATOM 591 N N . MET A 1 76 ? 4.194 -10.981 3.781 1.00 97.69 76 MET A N 1
ATOM 592 C CA . MET A 1 76 ? 5.079 -10.003 4.422 1.00 97.69 76 MET A CA 1
ATOM 593 C C . MET A 1 76 ? 4.323 -8.771 4.926 1.00 97.69 76 MET A C 1
ATOM 595 O O . MET A 1 76 ? 4.562 -8.317 6.045 1.00 97.69 76 MET A O 1
ATOM 599 N N . THR A 1 77 ? 3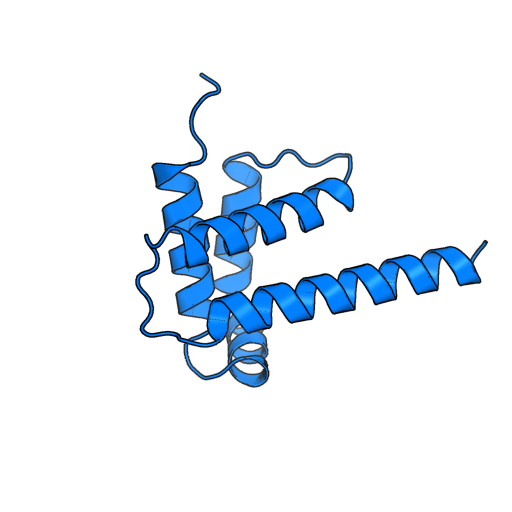.421 -8.229 4.111 1.00 97.50 77 THR A N 1
ATOM 600 C C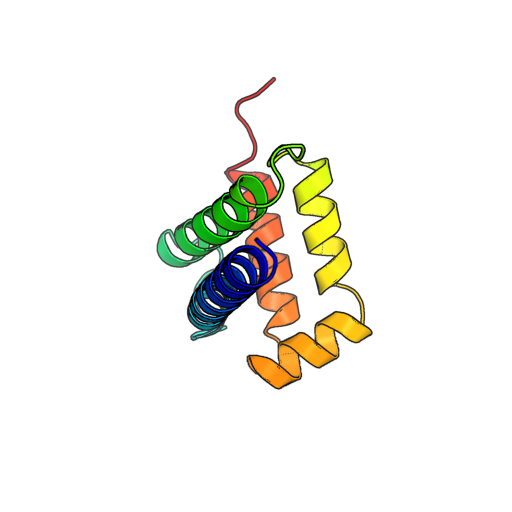A . THR A 1 77 ? 2.603 -7.060 4.435 1.00 97.50 77 THR A CA 1
ATOM 601 C C . THR A 1 77 ? 1.678 -7.360 5.604 1.00 97.50 77 THR A C 1
ATOM 603 O O . THR A 1 77 ? 1.683 -6.606 6.574 1.00 97.50 77 THR A O 1
ATOM 606 N N . ASP A 1 78 ? 0.978 -8.492 5.575 1.00 98.31 78 ASP A N 1
ATOM 607 C CA . ASP A 1 78 ? 0.086 -8.909 6.656 1.00 98.31 78 ASP A CA 1
ATOM 608 C C . ASP A 1 78 ? 0.865 -9.165 7.957 1.00 98.31 78 ASP A C 1
ATOM 610 O O . ASP A 1 78 ? 0.428 -8.778 9.039 1.00 98.31 78 ASP A O 1
ATOM 614 N N . SER A 1 79 ? 2.076 -9.728 7.870 1.00 98.06 79 SER A N 1
ATOM 615 C CA . SER A 1 79 ? 2.946 -9.907 9.044 1.00 98.06 79 SER A CA 1
ATOM 616 C C . SER A 1 79 ? 3.395 -8.579 9.661 1.00 98.06 79 SER A C 1
ATOM 618 O O . SER A 1 79 ? 3.630 -8.509 10.867 1.00 98.06 79 SER A O 1
ATOM 620 N N . LYS A 1 80 ? 3.555 -7.532 8.845 1.00 97.31 80 LYS A N 1
ATOM 621 C CA . LYS A 1 80 ? 4.032 -6.218 9.293 1.00 97.31 80 LYS A CA 1
ATOM 622 C C . LYS A 1 80 ? 2.905 -5.326 9.811 1.00 97.31 80 LYS A C 1
ATOM 624 O O . LYS A 1 80 ? 3.112 -4.602 10.781 1.00 97.31 80 LYS A O 1
ATOM 629 N N . TYR A 1 81 ? 1.749 -5.361 9.157 1.00 96.69 81 TYR A N 1
ATOM 630 C CA . TYR A 1 81 ? 0.674 -4.386 9.345 1.00 96.69 81 TYR A CA 1
ATOM 631 C C . TYR A 1 81 ? -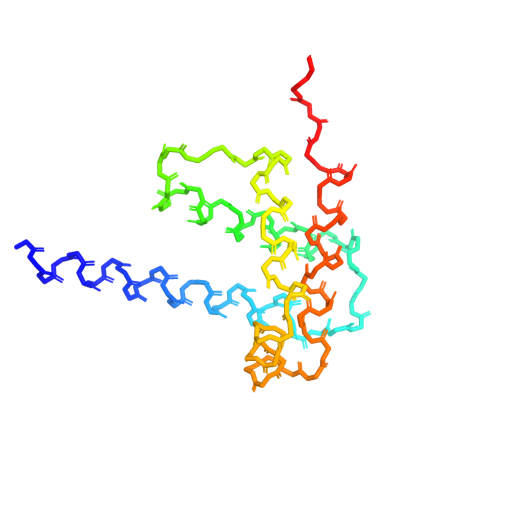0.634 -4.988 9.875 1.00 96.69 81 TYR A C 1
ATOM 633 O O . TYR A 1 81 ? -1.552 -4.240 10.196 1.00 96.69 81 TYR A O 1
ATOM 641 N N . GLY A 1 82 ? -0.709 -6.313 10.023 1.00 97.19 82 GLY A N 1
ATOM 642 C CA . GLY A 1 82 ? -1.887 -7.034 10.502 1.00 97.19 82 GLY A CA 1
ATOM 643 C C . GLY A 1 82 ? -2.553 -7.868 9.407 1.00 97.19 82 GLY A C 1
ATOM 644 O O . GLY A 1 82 ? -2.460 -7.561 8.220 1.00 97.19 82 GLY A O 1
ATOM 645 N N . GLU A 1 83 ? -3.231 -8.944 9.810 1.00 97.94 83 GLU A N 1
ATOM 646 C CA . GLU A 1 83 ? -3.928 -9.849 8.889 1.00 97.94 83 GLU A CA 1
ATOM 647 C C . GLU A 1 83 ? -4.939 -9.089 8.013 1.00 97.94 83 GLU A C 1
ATOM 649 O O . GLU A 1 83 ? -5.774 -8.340 8.519 1.00 97.94 83 GLU A O 1
ATOM 654 N N . GLY A 1 84 ? -4.862 -9.280 6.690 1.00 97.88 84 GLY A N 1
ATOM 655 C CA . GLY A 1 84 ? -5.731 -8.607 5.721 1.00 97.88 84 GLY A CA 1
ATOM 656 C C . GLY A 1 84 ? -5.258 -7.219 5.273 1.00 97.88 84 GLY A C 1
ATOM 657 O O . GLY A 1 84 ? -5.903 -6.619 4.408 1.00 97.88 84 GLY A O 1
ATOM 658 N N . ALA A 1 85 ? -4.134 -6.715 5.792 1.00 98.44 85 ALA A N 1
ATOM 659 C CA . ALA A 1 85 ? -3.569 -5.429 5.393 1.00 98.44 85 ALA A CA 1
ATOM 660 C C . ALA A 1 85 ? -3.261 -5.358 3.889 1.00 98.44 85 ALA A C 1
ATOM 662 O O . ALA A 1 85 ? -3.586 -4.359 3.246 1.00 98.44 85 ALA A O 1
ATOM 663 N N . SER A 1 86 ? -2.694 -6.414 3.298 1.00 98.44 86 SER A N 1
ATOM 664 C CA . SER A 1 86 ? -2.383 -6.417 1.864 1.00 98.44 86 SER A CA 1
ATOM 665 C C . SER A 1 86 ? -3.643 -6.327 1.004 1.00 98.44 86 SER A C 1
ATOM 667 O O . SER A 1 86 ? -3.696 -5.549 0.052 1.00 98.44 86 SER A O 1
ATOM 669 N N . ASP A 1 87 ? -4.700 -7.058 1.374 1.00 98.44 87 ASP A N 1
ATOM 670 C CA . ASP A 1 87 ? -5.983 -7.000 0.664 1.00 98.44 87 ASP A CA 1
ATOM 671 C C . ASP A 1 87 ? -6.629 -5.615 0.785 1.00 98.44 87 ASP A C 1
ATOM 673 O O . ASP A 1 87 ? -7.252 -5.133 -0.163 1.00 98.44 87 ASP A O 1
ATOM 677 N N . TYR A 1 88 ? -6.485 -4.967 1.943 1.00 98.62 88 TYR A N 1
ATOM 678 C CA . TYR A 1 88 ? -6.968 -3.608 2.163 1.00 98.62 88 TYR A CA 1
ATOM 679 C C . TYR A 1 88 ? -6.226 -2.595 1.279 1.00 98.62 88 TYR A C 1
ATOM 681 O O . TYR A 1 88 ? -6.868 -1.815 0.575 1.00 98.62 88 TYR A O 1
ATOM 689 N N . ILE A 1 89 ? -4.891 -2.674 1.218 1.00 98.31 89 ILE A N 1
ATOM 690 C CA . ILE A 1 89 ? -4.053 -1.843 0.337 1.00 98.31 89 ILE A CA 1
ATOM 691 C C . ILE A 1 89 ? -4.446 -2.035 -1.133 1.00 98.31 89 ILE A C 1
ATOM 693 O O . ILE A 1 89 ? -4.659 -1.054 -1.847 1.00 98.31 89 ILE A O 1
ATOM 697 N N . VAL A 1 90 ? -4.619 -3.285 -1.583 1.00 98.31 90 VAL A N 1
ATOM 698 C CA . VAL A 1 90 ? -5.064 -3.597 -2.952 1.00 98.31 90 VAL A CA 1
ATOM 699 C C . VAL A 1 90 ? -6.399 -2.923 -3.265 1.00 98.31 90 VAL A C 1
ATOM 701 O O . VAL A 1 90 ? -6.551 -2.317 -4.329 1.00 98.31 90 VAL A O 1
ATOM 704 N N . LYS A 1 91 ? -7.373 -3.001 -2.352 1.00 98.31 91 LYS A N 1
ATOM 705 C CA . LYS A 1 91 ? -8.676 -2.352 -2.542 1.00 98.31 91 LYS A CA 1
ATOM 706 C C . LYS A 1 91 ? -8.548 -0.828 -2.578 1.00 98.31 91 LYS A C 1
ATOM 708 O O . LYS A 1 91 ? -9.188 -0.201 -3.419 1.00 98.31 91 LYS A O 1
ATOM 713 N N . ALA A 1 92 ? -7.706 -0.244 -1.727 1.00 98.06 92 ALA A N 1
ATOM 714 C CA . ALA A 1 92 ? -7.473 1.195 -1.689 1.00 98.06 92 ALA A CA 1
ATOM 715 C C . ALA A 1 92 ? -6.839 1.728 -2.977 1.00 98.06 92 ALA A C 1
ATOM 717 O O . ALA A 1 92 ? -7.315 2.725 -3.526 1.00 98.06 92 ALA A O 1
ATOM 718 N N . PHE A 1 93 ? -5.842 1.023 -3.516 1.00 96.69 93 PHE A N 1
ATOM 719 C CA . PHE A 1 93 ? -5.228 1.365 -4.800 1.00 96.69 93 PHE A CA 1
ATOM 720 C C . PHE A 1 93 ? -6.194 1.193 -5.975 1.00 96.69 93 PHE A C 1
ATOM 722 O O . PHE A 1 93 ? -6.240 2.058 -6.848 1.00 96.69 93 PHE A O 1
ATOM 729 N N . ARG A 1 94 ? -7.010 0.129 -5.988 1.00 96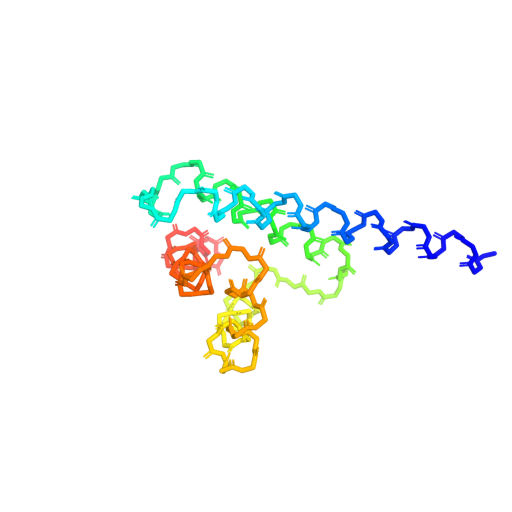.31 94 ARG A N 1
ATOM 730 C CA . ARG A 1 94 ? -8.055 -0.059 -7.013 1.00 96.31 94 ARG A CA 1
ATOM 731 C C . ARG A 1 94 ? -9.081 1.065 -6.993 1.00 96.31 94 ARG A C 1
ATOM 733 O O . ARG A 1 94 ? -9.365 1.635 -8.041 1.00 96.31 94 ARG A O 1
ATOM 740 N N . TYR A 1 95 ? -9.576 1.438 -5.813 1.00 96.50 95 TYR A N 1
ATOM 741 C CA . TYR A 1 95 ? -10.515 2.550 -5.700 1.00 96.50 95 TYR A CA 1
ATOM 742 C C . TYR A 1 95 ? -9.896 3.853 -6.218 1.00 96.50 95 TYR A C 1
ATOM 744 O O . TYR A 1 95 ? -10.526 4.561 -7.003 1.00 96.50 95 TYR A O 1
ATOM 752 N N . TYR A 1 96 ? -8.651 4.154 -5.833 1.00 94.69 96 TYR A N 1
ATOM 753 C CA . TYR A 1 96 ? -7.950 5.341 -6.318 1.00 94.69 96 TYR A CA 1
ATOM 754 C C . TYR A 1 96 ? -7.831 5.344 -7.849 1.00 94.69 96 TYR A C 1
ATOM 756 O O . TYR A 1 96 ? -8.126 6.345 -8.501 1.00 94.69 96 TYR A O 1
ATOM 764 N N . LEU A 1 97 ? -7.451 4.208 -8.435 1.00 92.25 97 LEU A N 1
ATOM 765 C CA . LEU A 1 97 ? -7.330 4.033 -9.881 1.00 92.25 97 LEU A CA 1
ATOM 766 C C . LEU A 1 97 ? -8.654 4.275 -10.622 1.00 92.25 97 LEU A C 1
ATOM 768 O O . LEU A 1 97 ? -8.669 4.872 -11.698 1.00 92.25 97 LEU A O 1
ATOM 772 N N . GLU A 1 98 ? -9.761 3.799 -10.063 1.00 91.25 98 GLU A N 1
ATOM 773 C CA . GLU A 1 98 ? -11.084 3.879 -10.684 1.00 91.25 98 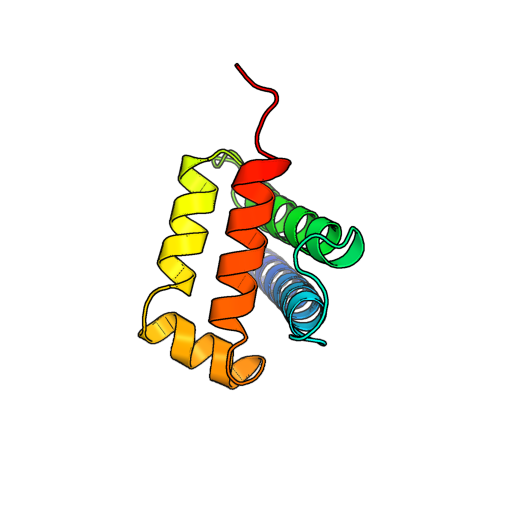GLU A CA 1
ATOM 774 C C . GLU A 1 98 ? -11.724 5.267 -10.551 1.00 91.25 98 GLU A C 1
ATOM 776 O O . GLU A 1 98 ? -12.470 5.672 -11.440 1.00 91.25 98 GLU A O 1
ATOM 781 N N . ASN A 1 99 ? -11.419 6.000 -9.474 1.00 89.81 99 ASN A N 1
ATOM 782 C CA . ASN A 1 99 ? -12.141 7.224 -9.105 1.00 89.81 99 ASN A CA 1
ATOM 783 C C . ASN A 1 99 ? -11.298 8.504 -9.173 1.00 89.81 99 ASN A C 1
ATOM 785 O O . ASN A 1 99 ? -11.861 9.589 -9.280 1.00 89.81 99 ASN A O 1
ATOM 789 N N . ASN A 1 100 ? -9.968 8.398 -9.113 1.00 76.38 100 ASN A N 1
ATOM 790 C CA . ASN A 1 100 ? -9.061 9.550 -9.076 1.00 76.38 100 ASN A CA 1
ATOM 791 C C . ASN A 1 100 ? -8.053 9.562 -10.236 1.00 76.38 100 ASN A C 1
ATOM 793 O O . ASN A 1 100 ? -7.551 10.623 -10.596 1.00 76.38 100 ASN A O 1
ATOM 797 N N . ALA A 1 101 ? -7.761 8.418 -10.870 1.00 63.28 101 ALA A N 1
ATOM 798 C CA . ALA A 1 101 ? -6.766 8.335 -11.948 1.00 63.28 101 ALA A CA 1
ATOM 799 C C . ALA A 1 101 ? -7.302 8.721 -13.347 1.00 63.28 101 ALA A C 1
ATOM 801 O O . ALA A 1 101 ? -6.815 8.216 -14.365 1.00 63.28 101 ALA A O 1
ATOM 802 N N . SER A 1 102 ? -8.304 9.603 -13.437 1.00 53.91 102 SER A N 1
ATOM 803 C CA . SER A 1 102 ? -8.831 10.076 -14.723 1.00 53.91 102 SER A CA 1
ATOM 804 C C . SER A 1 102 ? -9.179 11.563 -14.744 1.00 53.91 102 SER A C 1
ATOM 806 O O . SER A 1 102 ? -10.326 11.924 -14.522 1.00 53.91 102 SER A O 1
ATOM 808 N N . GLU A 1 103 ? -8.206 12.375 -15.156 1.00 44.28 103 GLU A N 1
ATOM 809 C CA . GLU A 1 103 ? -8.369 13.438 -16.161 1.00 44.28 103 GLU A CA 1
ATOM 810 C C . GLU A 1 103 ? -7.056 13.539 -16.958 1.00 44.28 103 GLU A C 1
ATOM 812 O O . GLU A 1 103 ? -6.220 14.386 -16.690 1.00 44.28 103 GLU A O 1
ATOM 817 N N . ASN A 1 104 ? -6.819 12.611 -17.886 1.00 40.91 104 ASN A N 1
ATOM 818 C CA . ASN A 1 104 ? -5.859 12.772 -18.986 1.00 40.91 104 ASN A CA 1
ATOM 819 C C . ASN A 1 104 ? -6.318 11.842 -20.123 1.00 40.91 104 ASN A C 1
ATOM 821 O O . ASN A 1 104 ? -5.727 10.789 -20.358 1.00 40.91 104 ASN A O 1
ATOM 825 N N . ASN A 1 105 ? -7.449 12.190 -20.744 1.00 38.94 105 ASN A N 1
ATOM 826 C CA . ASN A 1 105 ? -7.840 11.725 -22.079 1.00 38.94 105 ASN A CA 1
ATOM 827 C C . ASN A 1 105 ? -7.744 12.916 -23.028 1.00 38.94 105 ASN A C 1
ATOM 829 O O . ASN A 1 105 ? -8.273 13.983 -22.643 1.00 38.94 105 ASN A O 1
#

pLDDT: mean 88.72, std 13.8, range [38.94, 98.62]

Radius of gyration: 14.19 Å; chains: 1; bounding box: 43×28×33 Å

Secondary structure (DSSP, 8-state):
-HHHHHHHHHHHHHHHHHHHHHHTS-TTS-TTSHHHHHHHHHHHHHHHHT-TT---SHHHHHHHHHHHHSHHHHHHHHHHH-TTHHHHHHHHHHHHHHHTS----

Sequence (105 aa):
METQLTEAAKEIGKQSDILYGRLTADLLEDISSSNIQSIVHELLQLIQENNTSVSLDKPYINVLIDTYSSDYIKSMTDSKYGEGASDYIVKAFRYYLENNASENN

Foldseek 3Di:
DVVVVVVVVVVLVVQLLVLLLQLLVDLPDDLPDPSNLVSVVVNLVSVCVVVVVDDPAPVVLVVVLVQLVDPVNVVVSCVSRNHCSSVSSSVSSVCCNVPPRDDDD